Protein AF-A0A955MPS0-F1 (afdb_monomer_lite)

Radius of gyration: 11.47 Å; chains: 1; bounding box: 26×20×32 Å

Foldseek 3Di:
DQLVQQPDQQADFPVVVCVVLDVPLPPVLVVLLVVCVVVVQWDDDPRGIHGDPVVVVCVVVSVVSNVCSRCVVVD

pLDDT: mean 77.46, std 11.85, range [46.03, 92.75]

Structure (mmCIF, N/CA/C/O backbone):
data_AF-A0A955MPS0-F1
#
_entry.id   AF-A0A955MPS0-F1
#
loop_
_atom_site.group_PDB
_atom_site.id
_atom_site.type_symbol
_atom_site.label_atom_id
_atom_site.label_alt_id
_atom_site.label_comp_id
_atom_site.label_asym_id
_atom_site.label_entity_id
_atom_site.label_seq_id
_atom_site.pdbx_PDB_ins_code
_atom_site.Cartn_x
_atom_site.Cartn_y
_atom_site.Cartn_z
_atom_site.occupancy
_atom_site.B_iso_or_equiv
_atom_site.auth_seq_id
_atom_site.auth_comp_id
_atom_site.auth_asym_id
_atom_site.auth_atom_id
_atom_site.pdbx_PDB_model_num
ATOM 1 N N . PHE A 1 1 ? 4.397 -7.207 10.012 1.00 57.03 1 PHE A N 1
ATOM 2 C CA . PHE A 1 1 ? 3.619 -7.803 8.903 1.00 57.03 1 PHE A CA 1
ATOM 3 C C . PHE A 1 1 ? 3.572 -6.891 7.673 1.00 57.03 1 PHE A C 1
ATOM 5 O O . PHE A 1 1 ? 4.024 -7.320 6.621 1.00 57.03 1 PHE A O 1
ATOM 12 N N . VAL A 1 2 ? 3.156 -5.619 7.798 1.00 58.53 2 VAL A N 1
ATOM 13 C CA . VAL A 1 2 ? 3.155 -4.627 6.691 1.00 58.53 2 VAL A CA 1
ATOM 14 C C . VAL A 1 2 ? 4.524 -4.496 5.995 1.00 58.53 2 VAL A C 1
ATOM 16 O O . VAL A 1 2 ? 4.590 -4.578 4.773 1.00 58.53 2 VAL A O 1
ATOM 19 N N . MET A 1 3 ? 5.626 -4.434 6.761 1.00 59.69 3 MET A N 1
ATOM 20 C CA . MET A 1 3 ? 7.004 -4.451 6.224 1.00 59.69 3 MET A CA 1
ATOM 21 C C . MET A 1 3 ? 7.325 -5.662 5.333 1.00 59.69 3 MET A C 1
ATOM 23 O O . MET A 1 3 ? 8.103 -5.541 4.393 1.00 59.69 3 MET A O 1
ATOM 27 N N . LEU A 1 4 ? 6.770 -6.838 5.644 1.00 54.59 4 LEU A N 1
ATOM 28 C CA . LEU A 1 4 ? 7.060 -8.073 4.910 1.00 54.59 4 LEU A CA 1
ATOM 29 C C . LEU A 1 4 ? 6.257 -8.143 3.607 1.00 54.59 4 LEU A C 1
ATOM 31 O O . LEU A 1 4 ? 6.805 -8.571 2.601 1.00 54.59 4 LEU A O 1
ATOM 35 N N . ARG A 1 5 ? 5.007 -7.656 3.599 1.00 65.44 5 ARG A N 1
ATOM 36 C CA . ARG A 1 5 ? 4.163 -7.592 2.390 1.00 65.44 5 ARG A CA 1
ATOM 37 C C . ARG A 1 5 ? 4.543 -6.464 1.432 1.00 65.44 5 ARG A C 1
ATOM 39 O O . ARG A 1 5 ? 4.511 -6.653 0.225 1.00 65.44 5 ARG A O 1
ATOM 46 N N . LEU A 1 6 ? 4.984 -5.311 1.936 1.00 64.25 6 LEU A N 1
ATOM 47 C CA . LEU A 1 6 ? 5.527 -4.248 1.075 1.00 64.25 6 LEU A CA 1
ATOM 48 C C . LEU A 1 6 ? 6.787 -4.696 0.324 1.00 64.25 6 LEU A C 1
ATOM 50 O O . LEU A 1 6 ? 7.074 -4.190 -0.755 1.00 64.25 6 LEU A O 1
ATOM 54 N N . ARG A 1 7 ? 7.519 -5.660 0.895 1.00 63.53 7 ARG A N 1
ATOM 55 C CA . ARG A 1 7 ? 8.695 -6.283 0.287 1.00 63.53 7 ARG A CA 1
ATOM 56 C C . ARG A 1 7 ? 8.369 -7.477 -0.618 1.00 63.53 7 ARG A C 1
ATOM 58 O O . ARG A 1 7 ? 9.287 -8.133 -1.100 1.00 63.53 7 ARG A O 1
ATOM 65 N N . THR A 1 8 ? 7.104 -7.801 -0.866 1.00 65.06 8 THR A N 1
ATOM 66 C CA . THR A 1 8 ? 6.766 -8.799 -1.890 1.00 65.06 8 THR A CA 1
ATOM 67 C C . THR A 1 8 ? 6.496 -8.105 -3.217 1.00 65.06 8 THR A C 1
ATOM 69 O O . THR A 1 8 ? 5.810 -7.086 -3.259 1.00 65.06 8 THR A O 1
ATOM 72 N N . SER A 1 9 ? 7.017 -8.660 -4.313 1.00 60.47 9 SER A N 1
ATOM 73 C CA . SER A 1 9 ? 6.797 -8.147 -5.676 1.00 60.47 9 SER A CA 1
ATOM 74 C C . SER A 1 9 ? 5.320 -8.110 -6.078 1.00 60.47 9 SER A C 1
ATOM 76 O O . SER A 1 9 ? 4.952 -7.371 -6.982 1.00 60.47 9 SER A O 1
ATOM 78 N N . GLU A 1 10 ? 4.474 -8.881 -5.395 1.00 70.00 10 GLU A N 1
ATOM 79 C CA . GLU A 1 10 ? 3.033 -8.983 -5.647 1.00 70.00 10 GLU A CA 1
ATOM 80 C C . GLU A 1 10 ? 2.202 -7.842 -5.033 1.00 70.00 10 GLU A C 1
ATOM 82 O O . GLU A 1 10 ? 0.990 -7.776 -5.259 1.00 70.00 10 GLU A O 1
ATOM 87 N N . GLY A 1 11 ? 2.831 -6.953 -4.254 1.00 76.88 11 GLY A N 1
ATOM 88 C CA . GLY A 1 11 ? 2.138 -5.884 -3.540 1.00 76.88 11 GLY A CA 1
ATOM 89 C C . GLY A 1 11 ? 1.221 -6.400 -2.428 1.00 76.88 11 GLY A C 1
ATOM 90 O O . GLY A 1 11 ? 1.397 -7.498 -1.901 1.00 76.88 11 GLY A O 1
ATOM 91 N N . PHE A 1 12 ? 0.242 -5.588 -2.041 1.00 79.94 12 PHE A N 1
ATOM 92 C CA . PHE A 1 12 ? -0.757 -5.930 -1.030 1.00 79.94 12 PHE A CA 1
ATOM 93 C C . PHE A 1 12 ? -2.138 -5.417 -1.433 1.00 79.94 12 PHE A C 1
ATOM 95 O O . PHE A 1 12 ? -2.253 -4.367 -2.064 1.00 79.94 12 PHE A O 1
ATOM 102 N N . MET A 1 13 ? -3.189 -6.136 -1.040 1.00 83.62 13 MET A N 1
ATOM 103 C CA . MET A 1 13 ? -4.561 -5.661 -1.213 1.00 83.62 13 MET A CA 1
ATOM 104 C C . MET A 1 13 ? -4.856 -4.559 -0.192 1.00 83.62 13 MET A C 1
ATOM 106 O O . MET A 1 13 ? -4.554 -4.711 0.995 1.00 83.62 13 MET A O 1
ATOM 110 N N . ILE A 1 14 ? -5.497 -3.472 -0.625 1.00 78.06 14 ILE A N 1
ATOM 111 C CA . ILE A 1 14 ? -5.892 -2.374 0.274 1.00 78.06 14 ILE A CA 1
ATOM 112 C C . ILE A 1 14 ? -6.804 -2.900 1.385 1.00 78.06 14 ILE A C 1
ATOM 114 O O . ILE A 1 14 ? -6.567 -2.588 2.547 1.00 78.06 14 ILE A O 1
ATOM 118 N N . ALA A 1 15 ? -7.774 -3.754 1.043 1.00 79.25 15 ALA A N 1
ATOM 119 C CA . ALA A 1 15 ? -8.698 -4.364 2.000 1.00 79.25 15 ALA A CA 1
ATOM 120 C C . ALA A 1 15 ? -7.978 -5.191 3.077 1.00 79.25 15 ALA A C 1
ATOM 122 O O . ALA A 1 15 ? -8.313 -5.100 4.253 1.00 79.25 15 ALA A O 1
ATOM 123 N N . GLU A 1 16 ? -6.939 -5.944 2.702 1.00 77.50 16 GLU A N 1
ATOM 124 C CA . GLU A 1 16 ? -6.149 -6.698 3.677 1.00 77.50 16 GLU A CA 1
ATOM 125 C C . GLU A 1 16 ? -5.398 -5.772 4.628 1.00 77.50 16 GLU A C 1
ATOM 127 O O . GLU A 1 16 ? -5.232 -6.112 5.795 1.00 77.50 16 GLU A O 1
ATOM 132 N N . LEU A 1 17 ? -4.925 -4.619 4.142 1.00 74.00 17 LEU A N 1
ATOM 133 C CA . LEU A 1 17 ? -4.321 -3.628 5.017 1.00 74.00 17 LEU A CA 1
ATOM 134 C C . LEU A 1 17 ? -5.384 -2.971 5.902 1.00 74.00 17 LEU A C 1
ATOM 136 O O . LEU A 1 17 ? -5.171 -2.856 7.097 1.00 74.00 17 LEU A O 1
ATOM 140 N N . GLU A 1 18 ? -6.543 -2.593 5.372 1.00 74.69 18 GLU A N 1
ATOM 141 C CA . GLU A 1 18 ? -7.639 -2.023 6.168 1.00 74.69 18 GLU A CA 1
ATOM 142 C C . GLU A 1 18 ? -8.108 -2.974 7.285 1.00 74.69 18 GLU A C 1
ATOM 144 O O . GLU A 1 18 ? -8.316 -2.528 8.415 1.00 74.69 18 GLU A O 1
ATOM 149 N N . ASP A 1 19 ? -8.180 -4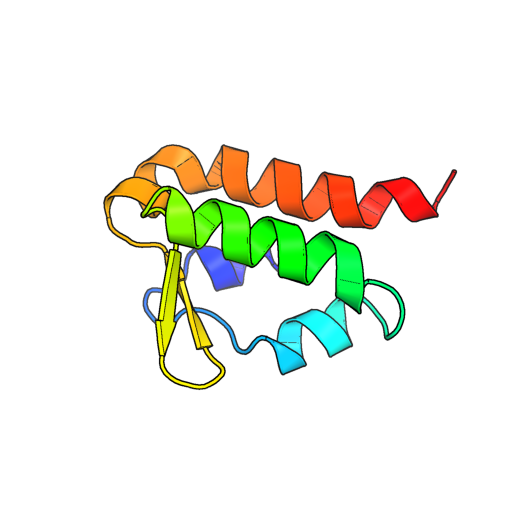.279 7.014 1.00 74.62 19 ASP A N 1
ATOM 150 C CA . ASP A 1 19 ? -8.472 -5.304 8.020 1.00 74.62 19 ASP A CA 1
ATOM 151 C C . ASP A 1 19 ? -7.350 -5.432 9.058 1.00 74.62 19 ASP A C 1
ATOM 153 O O . ASP A 1 19 ? -7.620 -5.504 10.258 1.00 74.62 19 ASP A O 1
ATOM 157 N N . LEU A 1 20 ? -6.083 -5.411 8.624 1.00 68.06 20 LEU A N 1
ATOM 158 C CA . LEU A 1 20 ? -4.932 -5.518 9.529 1.00 68.06 20 LEU A CA 1
ATOM 159 C C . LEU A 1 20 ? -4.780 -4.302 10.446 1.00 68.06 20 LEU A C 1
ATOM 161 O O . LEU A 1 20 ? -4.248 -4.409 11.549 1.00 68.06 20 LEU A O 1
ATOM 165 N N . LEU A 1 21 ? -5.178 -3.138 9.941 1.00 66.88 21 LEU A N 1
ATOM 166 C CA . LEU A 1 21 ? -4.991 -1.837 10.571 1.00 66.88 21 LEU A CA 1
ATOM 167 C C . LEU A 1 21 ? -6.234 -1.378 11.350 1.00 66.88 21 LEU A C 1
ATOM 169 O O . LEU A 1 21 ? -6.176 -0.403 12.101 1.00 66.88 21 LEU A O 1
ATOM 173 N N . GLY A 1 22 ? -7.351 -2.093 11.203 1.00 65.31 22 GLY A N 1
ATOM 174 C CA . GLY A 1 22 ? -8.630 -1.783 11.823 1.00 65.31 22 GLY A CA 1
ATOM 175 C C . GLY A 1 22 ? -9.422 -0.704 11.073 1.00 65.31 22 GLY A C 1
ATOM 176 O O . GLY A 1 22 ? -8.881 0.214 10.454 1.00 65.31 22 GLY A O 1
ATOM 177 N N . ARG A 1 23 ? -10.756 -0.771 11.191 1.00 58.75 23 ARG A N 1
ATOM 178 C CA . ARG A 1 23 ? -11.744 -0.018 10.382 1.00 58.75 23 ARG A CA 1
ATOM 179 C C . ARG A 1 23 ? -11.605 1.514 10.363 1.00 58.75 23 ARG A C 1
ATOM 181 O O . ARG A 1 23 ? -12.232 2.163 9.535 1.00 58.75 23 ARG A O 1
ATOM 188 N N . ASN A 1 24 ? -10.809 2.115 11.248 1.00 57.66 24 ASN A N 1
AT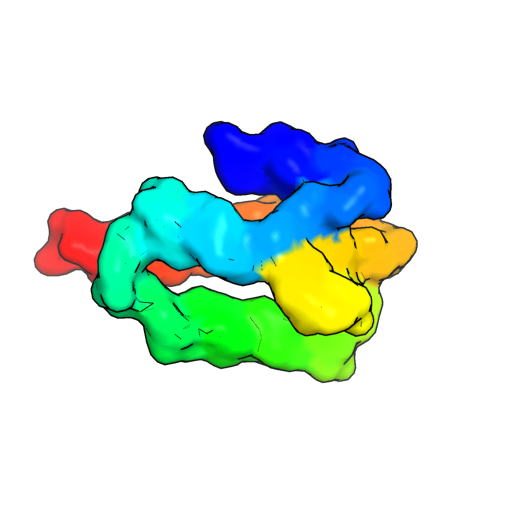OM 189 C CA . ASN A 1 24 ? -10.755 3.571 11.415 1.00 57.66 24 ASN A CA 1
ATOM 190 C C . ASN A 1 24 ? -9.575 4.264 10.702 1.00 57.66 24 ASN A C 1
ATOM 192 O O . ASN A 1 24 ? -9.456 5.481 10.829 1.00 57.66 24 ASN A O 1
ATOM 196 N N . VAL A 1 25 ? -8.652 3.568 10.028 1.00 61.84 25 VAL A N 1
ATOM 197 C CA . VAL A 1 25 ? -7.464 4.214 9.396 1.00 61.84 25 VAL A CA 1
ATOM 198 C C . VAL A 1 25 ? -7.778 4.813 8.005 1.00 61.84 25 VAL A C 1
ATOM 200 O O . VAL A 1 25 ? -6.946 5.479 7.392 1.00 61.84 25 VAL A O 1
ATOM 203 N N . GLY A 1 26 ? -9.008 4.629 7.518 1.00 66.06 26 GLY A N 1
ATOM 204 C CA . GLY A 1 26 ? -9.373 4.764 6.106 1.00 66.06 26 GLY A CA 1
ATOM 205 C C . GLY A 1 26 ? -9.050 6.092 5.409 1.00 66.06 26 GLY A C 1
ATOM 206 O O . GLY A 1 26 ? -8.775 6.064 4.218 1.00 66.06 26 GLY A O 1
ATOM 207 N N . ILE A 1 27 ? -9.037 7.248 6.081 1.00 72.81 27 ILE A N 1
ATOM 208 C CA . ILE A 1 27 ? -8.833 8.537 5.383 1.00 72.81 27 ILE A CA 1
ATOM 209 C C . ILE A 1 27 ? -7.347 8.896 5.263 1.00 72.81 27 ILE A C 1
ATOM 211 O O . ILE A 1 27 ? -6.857 9.125 4.156 1.00 72.81 27 ILE A O 1
ATOM 215 N N . ASP A 1 28 ? -6.611 8.918 6.376 1.00 77.31 28 ASP A N 1
ATOM 216 C CA . ASP A 1 28 ? -5.201 9.329 6.373 1.00 77.31 28 ASP A CA 1
ATOM 217 C C . ASP A 1 28 ? -4.305 8.333 5.637 1.00 77.31 28 ASP A C 1
ATOM 219 O O . ASP A 1 28 ? -3.413 8.736 4.890 1.00 77.31 28 ASP A O 1
ATOM 223 N N . PHE A 1 29 ? -4.586 7.037 5.779 1.00 78.62 29 PHE A N 1
ATOM 224 C CA . PHE A 1 29 ? -3.836 6.003 5.079 1.00 78.62 29 PHE A CA 1
ATOM 225 C C . PHE A 1 29 ? -4.080 6.041 3.565 1.00 78.62 29 PHE A C 1
ATOM 227 O O . PHE A 1 29 ? -3.127 6.008 2.787 1.00 78.62 29 PHE A O 1
ATOM 234 N N . ARG A 1 30 ? -5.336 6.198 3.120 1.00 80.75 30 ARG A N 1
ATOM 235 C CA . ARG A 1 30 ? -5.639 6.347 1.685 1.00 80.75 30 ARG A CA 1
ATOM 236 C C . ARG A 1 30 ? -5.004 7.607 1.102 1.00 80.75 30 ARG A C 1
ATOM 238 O O . ARG A 1 30 ? -4.479 7.556 -0.008 1.00 80.75 30 ARG A O 1
ATOM 245 N N . ARG A 1 31 ? -4.992 8.716 1.852 1.00 86.12 31 ARG A N 1
ATOM 246 C CA . ARG A 1 31 ? -4.290 9.944 1.451 1.00 86.12 31 ARG A CA 1
ATOM 247 C C . ARG A 1 31 ? -2.789 9.702 1.283 1.00 86.12 31 ARG A C 1
ATOM 249 O O . ARG A 1 31 ? -2.242 10.080 0.253 1.00 86.12 31 ARG A O 1
ATOM 256 N N . LEU A 1 32 ? -2.148 9.023 2.234 1.00 86.06 32 LEU A N 1
ATOM 257 C CA . LEU A 1 32 ? -0.727 8.678 2.154 1.00 86.06 32 LEU A CA 1
ATOM 258 C C . LEU A 1 32 ? -0.411 7.809 0.926 1.0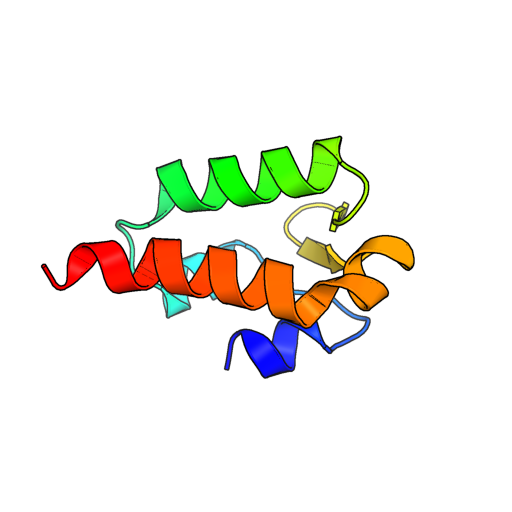0 86.06 32 LEU A C 1
ATOM 260 O O . LEU A 1 32 ? 0.555 8.073 0.211 1.00 86.06 32 LEU A O 1
ATOM 264 N N . LEU A 1 33 ? -1.238 6.799 0.646 1.00 85.88 33 LEU A N 1
ATOM 265 C CA . LEU A 1 33 ? -1.069 5.944 -0.530 1.00 85.88 33 LEU A CA 1
ATOM 266 C C . LEU A 1 33 ? -1.214 6.722 -1.848 1.00 85.88 33 LEU A C 1
ATOM 268 O O . LEU A 1 33 ? -0.454 6.482 -2.788 1.00 85.88 33 LEU A O 1
ATOM 272 N N . LEU A 1 34 ? -2.161 7.663 -1.914 1.00 88.31 34 LEU A N 1
ATOM 273 C CA . LEU A 1 34 ? -2.343 8.556 -3.062 1.00 88.31 34 LEU A CA 1
ATOM 274 C C . LEU A 1 34 ? -1.164 9.520 -3.236 1.00 88.31 34 LEU A C 1
ATOM 276 O O . LEU A 1 34 ? -0.705 9.715 -4.359 1.00 88.31 34 LEU A O 1
ATOM 280 N N . GLU A 1 35 ? -0.634 10.087 -2.150 1.00 90.69 35 GLU A N 1
ATOM 281 C CA . GLU A 1 35 ? 0.591 10.895 -2.197 1.00 90.69 35 GLU A CA 1
ATOM 282 C C . GLU A 1 35 ? 1.754 10.084 -2.778 1.00 90.69 35 GLU A C 1
ATOM 284 O O . GLU A 1 35 ? 2.408 10.521 -3.723 1.00 90.69 35 GLU A O 1
ATOM 289 N N . MET A 1 36 ? 1.981 8.868 -2.273 1.00 89.62 36 MET A N 1
ATOM 290 C CA . MET A 1 36 ? 3.043 7.985 -2.770 1.00 89.62 36 MET A CA 1
ATOM 291 C C . MET A 1 36 ? 2.873 7.635 -4.250 1.00 89.62 36 MET A C 1
ATOM 293 O O . MET A 1 36 ? 3.867 7.572 -4.976 1.00 89.62 36 MET A O 1
ATOM 297 N N . ARG A 1 37 ? 1.628 7.480 -4.714 1.00 90.75 37 ARG A N 1
ATOM 298 C CA . ARG A 1 37 ? 1.317 7.277 -6.133 1.00 90.75 37 ARG A CA 1
ATOM 299 C C . ARG A 1 37 ? 1.724 8.480 -6.968 1.00 90.75 37 ARG A C 1
ATOM 301 O O . ARG A 1 37 ? 2.383 8.325 -7.990 1.00 90.75 37 ARG A O 1
ATOM 308 N N . ASN A 1 38 ? 1.335 9.674 -6.526 1.00 92.75 38 ASN A N 1
ATOM 309 C CA . ASN A 1 38 ? 1.611 10.924 -7.231 1.00 92.75 38 ASN A CA 1
ATOM 310 C C . ASN A 1 38 ? 3.117 11.207 -7.314 1.00 92.75 38 ASN A C 1
ATOM 312 O O . ASN A 1 38 ? 3.579 11.800 -8.284 1.00 92.75 38 ASN A O 1
ATOM 316 N N . HIS A 1 39 ? 3.887 10.733 -6.333 1.00 91.81 39 HIS A N 1
ATOM 317 C CA . HIS A 1 39 ? 5.348 10.775 -6.352 1.00 91.81 39 HIS A CA 1
ATOM 318 C C . HIS A 1 39 ? 6.004 9.621 -7.131 1.00 91.81 39 HIS A C 1
ATOM 320 O O . HIS A 1 39 ? 7.226 9.581 -7.244 1.00 91.81 39 HIS A O 1
ATOM 326 N N . GLY A 1 40 ? 5.223 8.688 -7.683 1.00 91.88 40 GLY A N 1
ATOM 327 C CA . GLY A 1 40 ? 5.723 7.566 -8.477 1.00 91.88 40 GLY A CA 1
ATOM 328 C C . GLY A 1 40 ? 6.352 6.438 -7.657 1.00 91.88 40 GLY A C 1
ATOM 329 O O . GLY A 1 40 ? 7.074 5.618 -8.221 1.00 91.88 40 GLY A O 1
ATOM 330 N N . TYR A 1 41 ? 6.101 6.375 -6.348 1.00 91.56 41 TYR A N 1
ATOM 331 C CA . TYR A 1 41 ? 6.634 5.339 -5.456 1.00 91.56 41 TYR A CA 1
ATOM 332 C C . TYR A 1 41 ? 5.741 4.103 -5.352 1.00 91.56 41 TYR A C 1
ATOM 334 O O . TYR A 1 41 ? 6.224 3.009 -5.059 1.00 91.56 41 TYR A O 1
ATOM 342 N N . THR A 1 42 ? 4.446 4.258 -5.601 1.00 89.56 42 THR A N 1
ATOM 343 C CA . THR A 1 42 ? 3.489 3.151 -5.626 1.00 89.56 42 THR A CA 1
ATOM 344 C C . THR A 1 42 ? 2.743 3.108 -6.949 1.00 89.56 42 THR A C 1
ATOM 346 O O . THR A 1 42 ? 2.487 4.133 -7.583 1.00 89.56 42 THR A O 1
ATOM 349 N N . GLN A 1 43 ? 2.380 1.899 -7.357 1.00 89.69 43 GLN A N 1
ATOM 350 C CA . GLN A 1 43 ? 1.483 1.633 -8.470 1.00 89.69 43 GLN A CA 1
ATOM 351 C C . GLN A 1 43 ? 0.260 0.873 -7.965 1.00 89.69 43 GLN A C 1
ATOM 353 O O . GLN A 1 43 ? 0.344 0.125 -6.989 1.00 89.69 43 GLN A O 1
ATOM 358 N N . PHE A 1 44 ? -0.869 1.113 -8.623 1.00 87.88 44 PHE A N 1
ATOM 359 C CA . PHE A 1 44 ? -2.162 0.551 -8.266 1.00 87.88 44 PHE A CA 1
ATOM 360 C C . PHE A 1 44 ? -2.610 -0.336 -9.414 1.00 87.88 44 PHE A C 1
ATOM 362 O O . PHE A 1 44 ? -2.609 0.116 -10.560 1.00 87.88 44 PHE A O 1
ATOM 369 N N . ASP A 1 45 ? -2.981 -1.562 -9.084 1.00 86.25 45 ASP A N 1
ATOM 370 C CA . ASP A 1 45 ? -3.586 -2.516 -10.001 1.00 86.25 45 ASP A CA 1
ATOM 371 C C . ASP A 1 45 ? -4.878 -3.013 -9.359 1.00 86.25 45 ASP A C 1
ATOM 373 O O . ASP A 1 45 ? -4.837 -3.761 -8.383 1.00 86.25 45 ASP A O 1
ATOM 377 N N . GLU A 1 46 ? -6.010 -2.495 -9.836 1.00 84.31 46 GLU A N 1
ATOM 378 C CA . GLU A 1 46 ? -7.323 -2.669 -9.207 1.00 84.31 46 GLU A CA 1
ATOM 379 C C . GLU A 1 46 ? -7.283 -2.321 -7.702 1.00 84.31 46 GLU A C 1
ATOM 381 O O . GLU A 1 46 ? -7.122 -1.153 -7.338 1.00 84.31 46 GLU A O 1
ATOM 386 N N . ASP A 1 47 ? -7.376 -3.334 -6.838 1.00 82.00 47 ASP A N 1
ATOM 387 C CA . ASP A 1 47 ? -7.360 -3.214 -5.377 1.00 82.00 47 ASP A CA 1
ATOM 388 C C . ASP A 1 47 ? -5.983 -3.495 -4.749 1.00 82.00 47 ASP A C 1
ATOM 390 O O . ASP A 1 47 ? -5.840 -3.496 -3.519 1.00 82.00 47 ASP A O 1
ATOM 394 N N . ARG A 1 48 ? -4.953 -3.735 -5.569 1.00 85.12 48 ARG A N 1
ATOM 395 C CA . ARG A 1 48 ? -3.575 -3.955 -5.122 1.00 85.12 48 ARG A CA 1
ATOM 396 C C . ARG A 1 48 ? -2.734 -2.702 -5.218 1.00 85.12 48 ARG A C 1
ATOM 398 O O . ARG A 1 48 ? -2.761 -1.968 -6.202 1.00 85.12 48 ARG A O 1
ATOM 405 N N . VAL A 1 49 ? -1.889 -2.530 -4.211 1.00 86.31 49 VAL A N 1
ATOM 406 C CA . VAL A 1 49 ? -0.827 -1.530 -4.186 1.00 86.31 49 VAL A CA 1
ATOM 407 C C . VAL A 1 49 ? 0.514 -2.240 -4.157 1.00 86.31 49 VAL A C 1
ATOM 409 O O . VAL A 1 49 ? 0.776 -3.064 -3.282 1.00 86.31 49 VAL A O 1
ATOM 412 N N . ALA A 1 50 ? 1.387 -1.893 -5.096 1.00 87.00 50 ALA A N 1
ATOM 413 C CA . ALA A 1 50 ? 2.758 -2.383 -5.150 1.00 87.00 50 ALA A CA 1
ATOM 414 C C . ALA A 1 50 ? 3.750 -1.218 -5.174 1.00 87.00 50 ALA A C 1
ATOM 416 O O . ALA A 1 50 ? 3.427 -0.115 -5.622 1.00 87.00 50 ALA A O 1
ATOM 417 N N . LEU A 1 51 ? 4.974 -1.461 -4.703 1.00 87.62 51 LEU A N 1
ATOM 418 C CA . LEU A 1 51 ? 6.064 -0.501 -4.845 1.00 87.62 51 LEU A CA 1
ATOM 419 C C . LEU A 1 51 ? 6.588 -0.512 -6.283 1.00 87.62 51 LEU A C 1
ATOM 421 O O . LEU A 1 51 ? 6.815 -1.571 -6.870 1.00 87.62 51 LEU A O 1
ATOM 425 N N . THR A 1 52 ? 6.831 0.672 -6.831 1.00 89.81 52 THR A N 1
ATOM 426 C CA . THR A 1 52 ? 7.591 0.839 -8.074 1.00 89.81 52 THR A CA 1
ATOM 427 C C . THR A 1 52 ? 9.091 0.648 -7.803 1.00 89.81 52 THR A C 1
ATOM 429 O O . THR A 1 52 ? 9.508 0.651 -6.639 1.00 89.81 52 THR A O 1
ATOM 432 N N . PRO A 1 53 ? 9.954 0.535 -8.833 1.00 89.88 53 PRO A N 1
ATOM 433 C CA . PRO A 1 53 ? 11.399 0.473 -8.611 1.00 89.88 53 PRO A CA 1
ATOM 434 C C . PRO A 1 53 ? 11.954 1.664 -7.795 1.00 89.88 53 PRO A C 1
ATOM 436 O O . PRO A 1 53 ? 12.735 1.424 -6.876 1.00 89.88 53 PRO A O 1
ATOM 439 N N . PRO A 1 54 ? 11.518 2.926 -8.012 1.00 91.31 54 PRO A N 1
ATOM 440 C CA . PRO A 1 54 ? 11.846 4.027 -7.103 1.00 91.31 54 PRO A CA 1
ATOM 441 C C . PRO A 1 54 ? 11.308 3.842 -5.678 1.00 91.31 54 PRO A C 1
ATOM 443 O O . PRO A 1 54 ? 12.029 4.098 -4.718 1.00 91.31 54 PRO A O 1
ATOM 446 N N . GLY A 1 55 ? 10.067 3.369 -5.517 1.00 89.12 55 GLY A N 1
ATOM 447 C CA . GLY A 1 55 ? 9.473 3.128 -4.197 1.00 89.12 55 GLY A CA 1
ATOM 448 C C . GLY A 1 55 ? 10.225 2.081 -3.379 1.00 89.12 55 GLY A C 1
ATOM 449 O O . GLY A 1 55 ? 10.355 2.210 -2.165 1.00 89.12 55 GLY A O 1
ATOM 450 N N . TRP A 1 56 ? 10.799 1.082 -4.046 1.00 87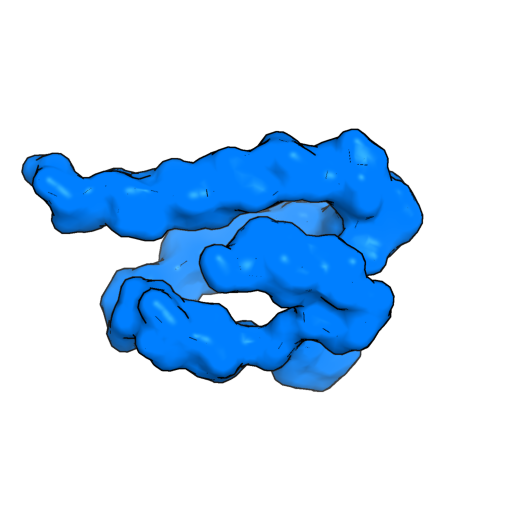.12 56 TRP A N 1
ATOM 451 C CA . TRP A 1 56 ? 11.658 0.075 -3.429 1.00 87.12 56 TRP A CA 1
ATOM 452 C C . TRP A 1 56 ? 12.928 0.658 -2.796 1.00 87.12 56 TRP A C 1
ATOM 454 O O . TRP A 1 56 ? 13.331 0.223 -1.711 1.00 87.12 56 TRP A O 1
ATOM 464 N N . LEU A 1 57 ? 13.531 1.673 -3.421 1.00 88.31 57 LEU A N 1
ATOM 465 C CA . LEU A 1 57 ? 14.725 2.345 -2.894 1.00 88.31 57 LEU A CA 1
ATOM 466 C C . LEU A 1 57 ? 14.436 3.074 -1.578 1.00 88.31 57 LEU A C 1
ATOM 468 O O . LEU A 1 57 ? 15.286 3.116 -0.692 1.00 88.31 57 LEU A O 1
ATOM 472 N N . VAL A 1 58 ? 13.218 3.596 -1.431 1.00 88.25 58 VAL A N 1
ATOM 473 C CA . VAL A 1 58 ? 12.763 4.343 -0.250 1.00 88.25 58 VAL A CA 1
ATOM 474 C C . VAL A 1 58 ? 11.767 3.547 0.602 1.00 88.25 58 VAL A C 1
ATOM 476 O O . VAL A 1 58 ? 11.036 4.120 1.407 1.00 88.25 58 VAL A O 1
ATOM 479 N N . HIS A 1 59 ? 11.726 2.217 0.465 1.00 84.38 59 HIS A N 1
ATOM 480 C CA . HIS A 1 59 ? 10.699 1.391 1.113 1.00 84.38 59 HIS A CA 1
ATOM 481 C C . HIS A 1 59 ? 10.695 1.518 2.644 1.00 84.38 59 HIS A C 1
ATOM 483 O O . HIS A 1 59 ? 9.634 1.437 3.263 1.00 84.38 59 HIS A O 1
ATOM 489 N N . SER A 1 60 ? 11.862 1.731 3.264 1.00 83.38 60 SER A N 1
ATOM 490 C CA . SER A 1 60 ? 11.973 1.966 4.708 1.00 83.38 60 SER A CA 1
ATOM 491 C C . SER A 1 60 ? 11.246 3.246 5.121 1.00 83.38 60 SER A C 1
ATOM 493 O O . SER A 1 60 ? 10.490 3.218 6.083 1.00 83.38 60 SER A O 1
ATOM 495 N N . GLU A 1 61 ? 11.402 4.329 4.354 1.00 87.19 61 GLU A N 1
ATOM 496 C CA . GLU A 1 61 ? 10.724 5.612 4.586 1.00 87.19 61 GLU A CA 1
ATOM 497 C C . GLU A 1 61 ? 9.210 5.478 4.392 1.00 87.19 61 GLU A C 1
ATOM 499 O O . GLU A 1 61 ? 8.421 5.878 5.245 1.00 87.19 61 GLU A O 1
ATOM 504 N N . ILE A 1 62 ? 8.797 4.827 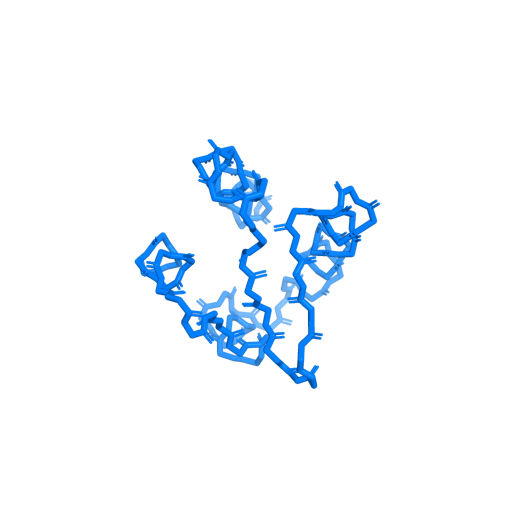3.301 1.00 83.81 62 ILE A N 1
ATOM 505 C CA . ILE A 1 62 ? 7.386 4.526 3.028 1.00 83.81 62 ILE A CA 1
ATOM 506 C C . ILE A 1 62 ? 6.766 3.752 4.190 1.00 83.81 62 ILE A C 1
ATOM 508 O O . ILE A 1 62 ? 5.682 4.091 4.663 1.00 83.81 62 ILE A O 1
ATOM 512 N N . THR A 1 63 ? 7.472 2.735 4.679 1.00 80.81 63 THR A N 1
ATOM 513 C CA . THR A 1 63 ? 7.006 1.929 5.804 1.00 80.81 63 THR A CA 1
ATOM 514 C C . THR A 1 63 ? 6.914 2.764 7.079 1.00 80.81 63 THR A C 1
ATOM 516 O O . THR A 1 63 ? 5.899 2.677 7.764 1.00 80.81 63 THR A O 1
ATOM 519 N N . SER A 1 64 ? 7.921 3.583 7.394 1.00 84.31 64 SER A N 1
ATOM 520 C CA . SER A 1 64 ? 7.901 4.462 8.569 1.00 84.31 64 SER A CA 1
ATOM 521 C C . SER A 1 64 ? 6.701 5.403 8.543 1.00 84.31 64 SER A C 1
ATOM 523 O O . SER A 1 64 ? 5.951 5.438 9.512 1.00 84.31 64 SER A O 1
ATOM 525 N N . ARG A 1 65 ? 6.431 6.070 7.412 1.00 84.25 65 ARG A N 1
ATOM 526 C CA . ARG A 1 65 ? 5.256 6.947 7.266 1.00 84.25 65 ARG A CA 1
ATOM 527 C C . ARG A 1 65 ? 3.940 6.188 7.438 1.00 84.25 65 ARG A C 1
ATOM 529 O O . ARG A 1 65 ? 3.018 6.694 8.074 1.00 84.25 65 ARG A O 1
ATOM 536 N N . ILE A 1 66 ? 3.852 4.966 6.906 1.00 79.38 66 ILE A N 1
ATOM 537 C CA . ILE A 1 66 ? 2.684 4.103 7.119 1.00 79.38 66 ILE A CA 1
ATOM 538 C C . ILE A 1 66 ? 2.540 3.781 8.611 1.00 79.38 66 ILE A C 1
ATOM 540 O O . ILE A 1 66 ? 1.459 3.963 9.152 1.00 79.38 66 ILE A O 1
ATOM 544 N N . LEU A 1 67 ? 3.610 3.367 9.295 1.00 78.12 67 LEU A N 1
ATOM 545 C CA . LEU A 1 67 ? 3.594 3.065 10.732 1.00 78.12 67 LEU A CA 1
ATOM 546 C C . LEU A 1 67 ? 3.249 4.287 11.592 1.00 78.12 67 LEU A C 1
ATOM 548 O O . LEU A 1 67 ? 2.485 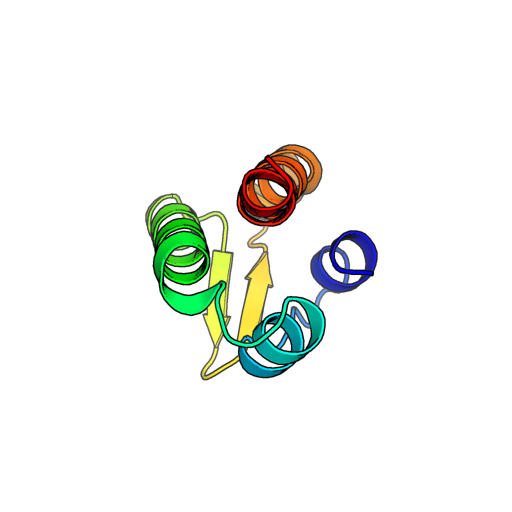4.157 12.540 1.00 78.12 67 LEU A O 1
ATOM 552 N N . GLU A 1 68 ? 3.739 5.477 11.254 1.00 80.19 68 GLU A N 1
ATOM 553 C CA . GLU A 1 68 ? 3.387 6.723 11.945 1.00 80.19 68 GLU A CA 1
ATOM 554 C C . GLU A 1 68 ? 1.897 7.047 11.832 1.00 80.19 68 GLU A C 1
ATOM 556 O O . GLU A 1 68 ? 1.267 7.416 12.826 1.00 80.19 68 GLU A O 1
ATOM 561 N N . CYS A 1 69 ? 1.306 6.863 10.646 1.00 77.12 69 CYS A N 1
ATOM 562 C CA . CYS A 1 69 ? -0.141 6.989 10.465 1.00 77.12 69 CYS A CA 1
ATOM 563 C C . CYS A 1 69 ? -0.928 6.009 11.349 1.00 77.12 69 CYS A C 1
ATOM 565 O O . CYS A 1 69 ? -2.064 6.305 11.717 1.00 77.12 69 CYS A O 1
ATOM 567 N N . LEU A 1 70 ? -0.339 4.864 11.701 1.00 71.75 70 LEU A N 1
ATOM 568 C CA . LEU A 1 70 ? -0.965 3.861 12.564 1.00 71.75 70 LEU A CA 1
ATOM 569 C C . LEU A 1 70 ? -0.814 4.191 14.046 1.00 71.75 70 LEU A C 1
ATOM 571 O O . LEU A 1 70 ? -1.787 4.115 14.790 1.00 71.75 70 LEU A O 1
ATOM 575 N N . LEU A 1 71 ? 0.388 4.583 14.467 1.00 71.19 71 LEU A N 1
ATOM 576 C CA . LEU A 1 71 ? 0.729 4.816 15.872 1.00 71.19 71 LEU A CA 1
ATOM 577 C C . LEU A 1 71 ? 0.164 6.130 16.425 1.00 71.19 71 LEU A C 1
ATOM 579 O O . LEU A 1 71 ? -0.073 6.229 17.625 1.00 71.19 71 LEU A O 1
ATOM 583 N N . ARG A 1 72 ? -0.136 7.125 15.574 1.00 66.88 72 ARG A N 1
ATOM 584 C CA . ARG A 1 72 ? -0.786 8.389 15.988 1.00 66.88 72 ARG A CA 1
ATOM 585 C C . ARG A 1 72 ? -2.167 8.224 16.641 1.00 66.88 72 ARG A C 1
ATOM 587 O O . ARG A 1 72 ? -2.736 9.217 17.072 1.00 66.88 72 ARG A O 1
ATOM 594 N N . LYS A 1 73 ? -2.716 7.008 16.706 1.00 56.66 73 LYS A N 1
ATOM 595 C CA . LYS A 1 73 ? -3.977 6.699 17.392 1.00 56.66 73 LYS A CA 1
ATOM 596 C C . LYS A 1 73 ? -3.842 6.195 18.823 1.00 56.66 73 LYS A C 1
ATOM 598 O O . LYS A 1 73 ? -4.865 6.063 19.486 1.00 56.66 73 LYS A O 1
ATOM 603 N N . GLU A 1 74 ? -2.634 5.885 19.283 1.00 48.00 74 GLU A N 1
ATOM 604 C CA . GLU A 1 74 ? -2.415 5.431 20.664 1.00 48.00 74 GLU A CA 1
ATOM 605 C C . GLU A 1 74 ? -2.134 6.586 21.647 1.00 48.00 74 GLU A C 1
ATOM 607 O O . GLU A 1 74 ? -1.937 6.330 22.833 1.00 48.00 74 GLU A O 1
ATOM 612 N N . ALA A 1 75 ? -2.141 7.842 21.178 1.00 46.03 75 ALA A N 1
ATOM 613 C CA . ALA A 1 75 ? -1.940 9.062 21.969 1.00 46.03 75 ALA A CA 1
ATOM 614 C C . ALA A 1 75 ? -3.202 9.936 21.980 1.00 46.03 75 ALA A C 1
ATOM 616 O O . ALA A 1 75 ? -3.476 10.542 23.040 1.00 46.03 75 ALA A O 1
#

Secondary structure (DSSP, 8-state):
-HHHHHTSTT-EEHHHHHHHH-TT-HHHHHHHHHHHHHTTSEEEETTEEEE-HHHHHTHHHHHHHHHHHHHTT--

Sequence (75 aa):
FVMLRLRTSEGFMIAELEDLLGRNVGIDFRRLLLEMRNHGYTQFDEDRVALTPPGWLVHSEITSRILECLLRKEA